Protein AF-A0A4Q3SKK9-F1 (afdb_monomer_lite)

Foldseek 3Di:
DVVVVVVVVVVVVVVVPPPDDDPPPDPPPPPPDPPPCVVVPDDDAFQDKDFDDDPPDPVQGGIWGQHHVRDTDGPPPD

Structure (mmCIF, N/CA/C/O backbone):
data_AF-A0A4Q3SKK9-F1
#
_entry.id   AF-A0A4Q3SKK9-F1
#
loop_
_atom_site.group_PDB
_atom_site.id
_atom_site.type_symbol
_atom_site.label_atom_id
_atom_site.label_alt_id
_atom_site.label_comp_id
_atom_site.label_asym_id
_atom_site.label_entity_id
_atom_site.label_seq_id
_atom_site.pdbx_PDB_ins_code
_atom_site.Cartn_x
_atom_site.Cartn_y
_atom_site.Cartn_z
_atom_site.occupancy
_atom_site.B_iso_or_equiv
_atom_site.auth_seq_id
_atom_site.auth_comp_id
_atom_site.auth_asym_id
_atom_site.auth_atom_id
_atom_site.pdbx_PDB_model_num
ATOM 1 N N . MET A 1 1 ? 35.040 40.717 -66.001 1.00 56.78 1 MET A N 1
ATOM 2 C CA . MET A 1 1 ? 34.585 41.665 -64.952 1.00 56.78 1 MET A CA 1
ATOM 3 C C . MET A 1 1 ? 33.239 41.267 -64.324 1.00 56.78 1 MET A C 1
ATOM 5 O O . MET A 1 1 ? 33.144 41.256 -63.109 1.00 56.78 1 MET A O 1
ATOM 9 N N . LYS A 1 2 ? 32.224 40.845 -65.100 1.00 50.28 2 LYS A N 1
ATOM 10 C CA . LYS A 1 2 ? 30.883 40.453 -64.592 1.00 50.28 2 LYS A CA 1
ATOM 11 C C . LYS A 1 2 ? 30.830 39.095 -63.857 1.00 50.28 2 LYS A C 1
ATOM 13 O O . LYS A 1 2 ? 29.993 38.906 -62.984 1.00 50.28 2 LYS A O 1
ATOM 18 N N . ALA A 1 3 ? 31.733 38.163 -64.182 1.00 54.41 3 ALA A N 1
ATOM 19 C CA . ALA A 1 3 ? 31.833 36.851 -63.523 1.00 54.41 3 ALA A CA 1
ATOM 20 C C . ALA A 1 3 ? 32.446 36.934 -62.110 1.00 54.41 3 ALA A C 1
ATOM 22 O O . ALA A 1 3 ? 32.043 36.200 -61.214 1.00 54.41 3 ALA A O 1
ATOM 23 N N . PHE A 1 4 ? 33.352 37.892 -61.894 1.00 57.84 4 PHE A N 1
ATOM 24 C CA . PHE A 1 4 ? 33.999 38.119 -60.598 1.00 57.84 4 PHE A CA 1
ATOM 25 C C . PHE A 1 4 ? 33.010 38.688 -59.566 1.00 57.84 4 PHE A C 1
ATOM 27 O O . PHE A 1 4 ? 33.010 38.290 -58.406 1.00 57.84 4 PHE A O 1
ATOM 34 N N . LEU A 1 5 ? 32.082 39.540 -60.021 1.00 56.06 5 LEU A N 1
ATOM 35 C CA . LEU A 1 5 ? 31.042 40.146 -59.184 1.00 56.06 5 LEU A CA 1
ATOM 36 C C . LEU A 1 5 ? 29.950 39.140 -58.755 1.00 56.06 5 LEU A C 1
ATOM 38 O O . LEU A 1 5 ? 29.379 39.265 -57.673 1.00 56.06 5 LEU A O 1
ATOM 42 N N . ARG A 1 6 ? 29.699 38.101 -59.570 1.00 56.50 6 ARG A N 1
ATOM 43 C CA . ARG A 1 6 ? 28.775 36.998 -59.236 1.00 56.50 6 ARG A CA 1
ATOM 44 C C . ARG A 1 6 ? 29.389 36.008 -58.244 1.00 56.50 6 ARG A C 1
ATOM 46 O O . ARG A 1 6 ? 28.687 35.549 -57.350 1.00 56.50 6 ARG A O 1
ATOM 53 N N . SER A 1 7 ? 30.695 35.746 -58.347 1.00 57.56 7 SER A N 1
ATOM 54 C CA . SER A 1 7 ? 31.414 34.888 -57.393 1.00 57.56 7 SER A CA 1
ATOM 55 C C . SER A 1 7 ? 31.511 35.519 -55.998 1.00 57.56 7 SER A C 1
ATOM 57 O O . SER A 1 7 ? 31.418 34.810 -54.999 1.00 57.56 7 SER A O 1
ATOM 59 N N . LEU A 1 8 ? 31.630 36.850 -55.919 1.00 59.06 8 LEU A N 1
ATOM 60 C CA . LEU A 1 8 ? 31.685 37.578 -54.647 1.00 59.06 8 LEU A CA 1
ATOM 61 C C . LEU A 1 8 ? 30.325 37.604 -53.920 1.00 59.06 8 LEU A C 1
ATOM 63 O O . LEU A 1 8 ? 30.283 37.526 -52.696 1.00 59.06 8 LEU A O 1
ATOM 67 N N . SER A 1 9 ? 29.212 37.627 -54.666 1.00 57.94 9 SER A N 1
ATOM 68 C CA . SER A 1 9 ? 27.856 37.530 -54.091 1.00 57.94 9 SER A CA 1
ATOM 69 C C . SER A 1 9 ? 27.533 36.131 -53.552 1.00 57.94 9 SER A C 1
ATOM 71 O O . SER A 1 9 ? 26.802 36.006 -52.575 1.00 57.94 9 SER A O 1
ATOM 73 N N . PHE A 1 10 ? 28.091 35.076 -54.156 1.00 57.97 10 PHE A N 1
ATOM 74 C CA . PHE A 1 10 ? 27.869 33.700 -53.697 1.00 57.97 10 PHE A CA 1
ATOM 75 C C . PHE A 1 10 ? 28.677 33.371 -52.430 1.00 57.97 10 PHE A C 1
ATOM 77 O O . PHE A 1 10 ? 28.198 32.649 -51.561 1.00 57.97 10 PHE A O 1
ATOM 84 N N . ALA A 1 11 ? 29.867 33.963 -52.280 1.00 59.09 11 ALA A N 1
ATOM 85 C CA . ALA A 1 11 ? 30.688 33.819 -51.077 1.00 59.09 11 ALA A CA 1
ATOM 86 C C . ALA A 1 11 ? 30.086 34.534 -49.850 1.00 59.09 11 ALA A C 1
ATOM 88 O O . ALA A 1 11 ? 30.222 34.051 -48.729 1.00 59.09 11 ALA A O 1
ATOM 89 N N . LEU A 1 12 ? 29.376 35.650 -50.056 1.00 56.84 12 LEU A N 1
ATOM 90 C CA . LEU A 1 12 ? 28.767 36.424 -48.968 1.00 56.84 12 LEU A CA 1
ATOM 91 C C . LEU A 1 12 ? 27.528 35.737 -48.361 1.00 56.84 12 LEU A C 1
ATOM 93 O O . LEU A 1 12 ? 27.261 35.890 -47.173 1.00 56.84 12 LEU A O 1
ATOM 97 N N . LEU A 1 13 ? 26.815 34.922 -49.144 1.00 57.12 13 LEU A N 1
ATOM 98 C CA . LEU A 1 13 ? 25.669 34.129 -48.677 1.00 57.12 13 LEU A CA 1
ATOM 99 C C . LEU A 1 13 ? 26.078 32.901 -47.842 1.00 57.12 13 LEU A C 1
ATOM 101 O O . LEU A 1 13 ? 25.273 32.411 -47.055 1.00 57.12 13 LEU A O 1
ATOM 105 N N . LEU A 1 14 ? 27.326 32.429 -47.961 1.00 57.34 14 LEU A N 1
ATOM 106 C CA . LEU A 1 14 ? 27.813 31.247 -47.238 1.00 57.34 14 LEU A CA 1
ATOM 107 C C . LEU A 1 14 ? 28.282 31.555 -45.801 1.00 57.34 14 LEU A C 1
ATOM 109 O O . LEU A 1 14 ? 28.386 30.647 -44.981 1.00 57.34 14 LEU A O 1
ATOM 113 N N . VAL A 1 15 ? 28.555 32.826 -45.478 1.00 58.78 15 VAL A N 1
ATOM 114 C CA . VAL A 1 15 ? 29.133 33.239 -44.183 1.00 58.78 15 VAL A CA 1
ATOM 115 C C . VAL A 1 15 ? 28.084 33.450 -43.078 1.00 58.78 15 VAL A C 1
ATOM 117 O O . VAL A 1 15 ? 28.416 33.365 -41.899 1.00 58.78 15 VAL A O 1
ATOM 120 N N . CYS A 1 16 ? 26.806 33.650 -43.423 1.00 55.09 16 CYS A N 1
ATOM 121 C CA . CYS A 1 16 ? 25.730 33.846 -42.437 1.00 55.09 16 CYS A CA 1
ATOM 122 C C . CYS A 1 16 ? 25.113 32.546 -41.887 1.00 55.09 16 CYS A C 1
ATOM 124 O O . CYS A 1 16 ? 24.351 32.611 -40.928 1.00 55.09 16 CYS A O 1
ATOM 126 N N . ALA A 1 17 ? 25.435 31.372 -42.443 1.00 54.69 17 ALA A N 1
ATOM 127 C CA . ALA A 1 17 ? 24.843 30.094 -42.020 1.00 54.69 17 ALA A CA 1
ATOM 128 C C . ALA A 1 17 ? 25.631 29.357 -40.915 1.00 54.69 17 ALA A C 1
ATOM 130 O O . ALA A 1 17 ? 25.188 28.314 -40.444 1.00 54.69 17 ALA A O 1
ATOM 131 N N . ALA A 1 18 ? 26.789 29.877 -40.490 1.00 53.59 18 ALA A N 1
ATOM 132 C CA . ALA A 1 18 ? 27.693 29.179 -39.567 1.00 53.59 18 ALA A CA 1
ATOM 133 C C . ALA A 1 18 ? 27.621 29.655 -38.101 1.00 53.59 18 ALA A C 1
ATOM 135 O O . ALA A 1 18 ? 28.326 29.118 -37.250 1.00 53.59 18 ALA A O 1
ATOM 136 N N . CYS A 1 19 ? 26.776 30.637 -37.775 1.00 58.44 19 CYS A N 1
ATOM 137 C CA . CYS A 1 19 ? 26.641 31.158 -36.413 1.00 58.44 19 CYS A CA 1
ATOM 138 C C . CYS A 1 19 ? 25.303 30.704 -35.809 1.00 58.44 19 CYS A C 1
ATOM 140 O O . CYS A 1 19 ? 24.347 31.472 -35.757 1.00 58.44 19 CYS A O 1
ATOM 142 N N . GLY A 1 20 ? 25.185 29.424 -35.438 1.00 58.00 20 GLY A N 1
ATOM 143 C CA . GLY A 1 20 ? 23.892 28.900 -34.976 1.00 58.00 20 GLY A CA 1
ATOM 144 C C . GLY A 1 20 ? 23.874 27.550 -34.266 1.00 58.00 20 GLY A C 1
ATOM 145 O O . GLY A 1 20 ? 22.794 27.003 -34.077 1.00 58.00 20 GLY A O 1
ATOM 146 N N . SER A 1 21 ? 25.012 26.990 -33.853 1.00 59.62 21 SER A N 1
ATOM 147 C CA . SER A 1 21 ? 25.003 25.731 -33.095 1.00 59.62 21 SER A CA 1
ATOM 148 C C . SER A 1 21 ? 26.201 25.619 -32.159 1.00 59.62 21 SER A C 1
ATOM 150 O O . SER A 1 21 ? 27.143 24.870 -32.409 1.00 59.62 21 SER A O 1
ATOM 152 N N . ALA A 1 22 ? 26.150 26.369 -31.060 1.00 57.91 22 ALA A N 1
ATOM 153 C CA . ALA A 1 22 ? 26.841 25.985 -29.839 1.00 57.91 22 ALA A CA 1
ATOM 154 C C . ALA A 1 22 ? 25.807 25.278 -28.948 1.00 57.91 22 ALA A C 1
ATOM 156 O O . ALA A 1 22 ? 24.808 25.910 -28.593 1.00 57.91 22 ALA A O 1
ATOM 157 N N . PRO A 1 23 ? 25.976 23.991 -28.596 1.00 56.91 23 PRO A N 1
ATOM 158 C CA . PRO A 1 23 ? 25.177 23.425 -27.527 1.00 56.91 23 PRO A CA 1
ATOM 159 C C . PRO A 1 23 ? 25.555 24.182 -26.254 1.00 56.91 23 PRO A C 1
ATOM 161 O O . PRO A 1 23 ? 26.720 24.218 -25.857 1.00 56.91 23 PRO A O 1
ATOM 164 N N . ALA A 1 24 ? 24.571 24.824 -25.632 1.00 54.12 24 ALA A N 1
ATOM 165 C CA . ALA A 1 24 ? 24.698 25.302 -24.270 1.00 54.12 24 ALA A CA 1
ATOM 166 C C . ALA A 1 24 ? 24.862 24.069 -23.372 1.00 54.12 24 ALA A C 1
ATOM 168 O O . ALA A 1 24 ? 23.888 23.484 -22.906 1.00 54.12 24 ALA A O 1
ATOM 169 N N . ALA A 1 25 ? 26.104 23.630 -23.177 1.00 57.16 25 ALA A N 1
ATOM 170 C CA . ALA A 1 25 ? 26.453 22.745 -22.084 1.00 57.16 25 ALA A CA 1
ATOM 171 C C . ALA A 1 25 ? 26.346 23.577 -20.805 1.00 57.16 25 ALA A C 1
ATOM 173 O O . ALA A 1 25 ? 27.324 24.141 -20.321 1.00 57.16 25 ALA A O 1
ATOM 174 N N . SER A 1 26 ? 25.123 23.717 -20.300 1.00 59.31 26 SER A N 1
ATOM 175 C CA . SER A 1 26 ? 24.887 24.149 -18.933 1.00 59.31 26 SER A CA 1
ATOM 176 C C . SER A 1 26 ? 25.652 23.176 -18.037 1.00 59.31 26 SER A C 1
ATOM 178 O O . SER A 1 26 ? 25.356 21.979 -18.092 1.00 59.31 26 SER A O 1
ATOM 180 N N . PRO A 1 27 ? 26.621 23.612 -17.216 1.00 56.91 27 PRO A N 1
ATOM 181 C CA . PRO A 1 27 ? 27.058 22.780 -16.119 1.00 56.91 27 PRO A CA 1
ATOM 182 C C . PRO A 1 27 ? 25.867 22.718 -15.165 1.00 56.91 27 PRO A C 1
ATOM 184 O O . PRO A 1 27 ? 25.660 23.601 -14.335 1.00 56.91 27 PRO A O 1
ATOM 187 N N . SER A 1 28 ? 25.023 21.701 -15.322 1.00 58.69 28 SER A N 1
ATOM 188 C CA . SER A 1 28 ? 24.140 21.280 -14.251 1.00 58.69 28 SER A CA 1
ATOM 189 C C . SER A 1 28 ? 25.067 20.870 -13.117 1.00 58.69 28 SER A C 1
ATOM 191 O O . SER A 1 28 ? 25.604 19.761 -13.121 1.00 58.69 28 SER A O 1
ATOM 193 N N . LEU A 1 29 ? 25.302 21.786 -12.173 1.00 56.16 29 LEU A N 1
ATOM 194 C CA . LEU A 1 29 ? 25.743 21.430 -10.838 1.00 56.16 29 LEU A CA 1
ATOM 195 C C . LEU A 1 29 ? 24.629 20.554 -10.269 1.00 56.16 29 LEU A C 1
ATOM 197 O O . LEU A 1 29 ? 23.733 21.017 -9.571 1.00 56.16 29 LEU A O 1
ATOM 201 N N . THR A 1 30 ? 24.678 19.268 -10.601 1.00 58.28 30 THR A N 1
ATOM 202 C CA . THR A 1 30 ? 24.121 18.258 -9.724 1.00 58.28 30 THR A CA 1
ATOM 203 C C . THR A 1 30 ? 25.045 18.309 -8.526 1.00 58.28 30 THR A C 1
ATOM 205 O O . THR A 1 30 ? 26.103 17.684 -8.509 1.00 58.28 30 THR A O 1
ATOM 208 N N . ALA A 1 31 ? 24.694 19.158 -7.562 1.00 59.22 31 ALA A N 1
ATOM 209 C CA . ALA A 1 31 ? 25.098 18.927 -6.199 1.00 59.22 31 ALA A CA 1
ATOM 210 C C . ALA A 1 31 ? 24.582 17.522 -5.893 1.00 59.22 31 ALA A C 1
ATOM 212 O O . ALA A 1 31 ? 23.402 17.333 -5.607 1.00 59.22 31 ALA A O 1
ATOM 213 N N . ALA A 1 32 ? 25.449 16.525 -6.064 1.00 60.97 32 ALA A N 1
ATOM 214 C CA . ALA A 1 32 ? 25.286 15.256 -5.403 1.00 60.97 32 ALA A CA 1
ATOM 215 C C . ALA A 1 32 ? 25.359 15.613 -3.923 1.00 60.97 32 ALA A C 1
ATOM 217 O O . ALA A 1 32 ? 26.437 15.711 -3.334 1.00 60.97 32 ALA A O 1
ATOM 218 N N . ALA A 1 33 ? 24.198 15.943 -3.355 1.00 64.25 33 ALA A N 1
ATOM 219 C CA . ALA A 1 33 ? 24.030 15.884 -1.927 1.00 64.25 33 ALA A CA 1
ATOM 220 C C . ALA A 1 33 ? 24.553 14.504 -1.515 1.00 64.25 33 ALA A C 1
ATOM 222 O O . ALA A 1 33 ? 24.308 13.532 -2.239 1.00 64.25 33 ALA A O 1
ATOM 223 N N . PRO A 1 34 ? 25.297 14.390 -0.408 1.00 56.19 34 PRO A N 1
ATOM 224 C CA . PRO A 1 34 ? 25.527 13.087 0.170 1.00 56.19 34 PRO A CA 1
ATOM 225 C C . PRO A 1 34 ? 24.141 12.566 0.555 1.00 56.19 34 PRO A C 1
ATOM 227 O O . PRO A 1 34 ? 23.608 12.918 1.607 1.00 56.19 34 PRO A O 1
ATOM 230 N N . THR A 1 35 ? 23.522 11.779 -0.328 1.00 57.38 35 THR A N 1
ATOM 231 C CA . THR A 1 35 ? 22.468 10.847 0.041 1.00 57.38 35 THR A CA 1
ATOM 232 C C . THR A 1 35 ? 23.145 9.932 1.031 1.00 57.38 35 THR A C 1
ATOM 234 O O . THR A 1 35 ? 23.872 9.010 0.676 1.00 57.38 35 THR A O 1
ATOM 237 N N . THR A 1 36 ? 23.016 10.303 2.298 1.00 58.50 36 THR A N 1
ATOM 238 C CA . THR A 1 36 ? 23.275 9.411 3.409 1.00 58.50 36 THR A CA 1
ATOM 239 C C . THR A 1 36 ? 22.476 8.164 3.057 1.00 58.50 36 THR A C 1
ATOM 241 O O . THR A 1 36 ? 21.272 8.286 2.870 1.00 58.50 36 THR A O 1
ATOM 244 N N . ASP A 1 37 ? 23.112 7.001 2.900 1.00 57.31 37 ASP A N 1
ATOM 245 C CA . ASP A 1 37 ? 22.443 5.744 2.508 1.00 57.31 37 ASP A CA 1
ATOM 246 C C . ASP A 1 37 ? 21.219 5.405 3.393 1.00 57.31 37 ASP A C 1
ATOM 248 O O . ASP A 1 37 ? 20.384 4.587 3.026 1.00 57.31 37 ASP A O 1
ATOM 252 N N . ALA A 1 38 ? 21.064 6.085 4.535 1.00 56.75 38 ALA A N 1
ATOM 253 C CA . ALA A 1 38 ? 19.863 6.095 5.367 1.00 56.75 38 ALA A CA 1
ATOM 254 C C . ALA A 1 38 ? 18.593 6.668 4.692 1.00 56.75 38 ALA A C 1
ATOM 256 O O . ALA A 1 38 ? 17.502 6.420 5.195 1.00 56.75 38 ALA A O 1
ATOM 257 N N . ASP A 1 39 ? 18.713 7.416 3.591 1.00 59.56 39 ASP A N 1
ATOM 258 C CA . ASP A 1 39 ? 17.585 7.970 2.821 1.00 59.56 39 ASP A CA 1
ATOM 259 C C . ASP A 1 39 ? 17.160 7.057 1.654 1.00 59.56 39 ASP A C 1
ATOM 261 O O . ASP A 1 39 ? 16.151 7.289 0.992 1.00 59.56 39 ASP A O 1
ATOM 265 N N . MET A 1 40 ? 17.895 5.964 1.409 1.00 68.69 40 MET A N 1
ATOM 266 C CA . MET A 1 40 ? 17.483 4.928 0.459 1.00 68.69 40 MET A CA 1
ATOM 267 C C . MET A 1 40 ? 16.514 3.969 1.154 1.00 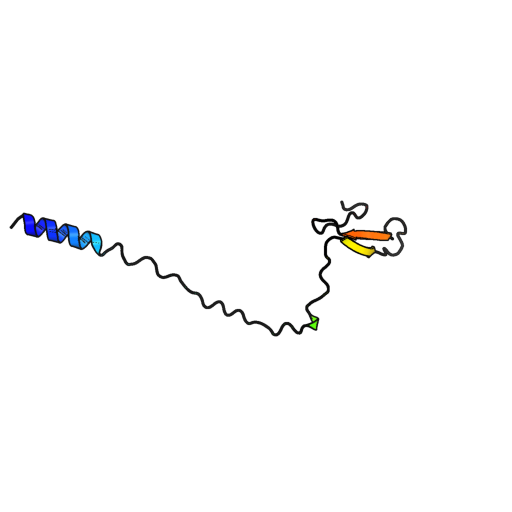68.69 40 MET A C 1
ATOM 269 O O . MET A 1 40 ? 16.841 2.828 1.479 1.00 68.69 40 MET A O 1
ATOM 273 N N . GLY A 1 41 ? 15.311 4.472 1.441 1.00 81.50 41 GLY A N 1
ATOM 274 C CA . GLY A 1 41 ? 14.208 3.662 1.947 1.00 81.50 41 GLY A CA 1
ATOM 275 C C . GLY A 1 41 ? 13.908 2.474 1.027 1.00 81.50 41 GLY A C 1
ATOM 276 O O . GLY A 1 41 ? 14.206 2.491 -0.168 1.00 81.50 41 GLY A O 1
ATOM 277 N N . TYR A 1 42 ? 13.310 1.420 1.586 1.00 89.06 42 TYR A N 1
ATOM 278 C CA . TYR A 1 42 ? 12.934 0.249 0.799 1.00 89.06 42 TYR A CA 1
ATOM 279 C C . TYR A 1 42 ? 11.896 0.629 -0.263 1.00 89.06 42 TYR A C 1
ATOM 281 O O . TYR A 1 42 ? 10.789 1.066 0.060 1.00 89.06 42 TYR A O 1
ATOM 289 N N . GLN A 1 43 ? 12.258 0.440 -1.530 1.00 91.38 43 GLN A N 1
ATOM 290 C CA . GLN A 1 43 ? 11.349 0.616 -2.650 1.00 91.38 43 GLN A CA 1
ATOM 291 C C . GLN A 1 43 ? 10.595 -0.692 -2.883 1.00 91.38 43 GLN A C 1
ATOM 293 O O . GLN A 1 43 ? 11.202 -1.715 -3.194 1.00 91.38 43 GLN A O 1
ATOM 298 N N . LEU A 1 44 ? 9.269 -0.640 -2.763 1.00 94.19 44 LEU A N 1
ATOM 299 C CA . LEU A 1 44 ? 8.409 -1.783 -3.058 1.00 94.19 44 LEU A CA 1
ATOM 300 C C . LEU A 1 44 ? 8.532 -2.186 -4.531 1.00 94.19 44 LEU A C 1
ATOM 302 O O . LEU A 1 44 ? 8.449 -1.333 -5.421 1.00 94.19 44 LEU A O 1
ATOM 306 N N . GLY A 1 45 ? 8.694 -3.484 -4.772 1.00 95.69 45 GLY A N 1
ATOM 307 C CA . GLY A 1 45 ? 8.732 -4.094 -6.095 1.00 95.69 45 GLY A CA 1
ATOM 308 C C . GLY A 1 45 ? 7.501 -4.962 -6.387 1.00 95.69 45 GLY A C 1
ATOM 309 O O . GLY A 1 45 ? 6.771 -5.345 -5.472 1.00 95.69 45 GLY A O 1
ATOM 310 N N . PRO A 1 46 ? 7.252 -5.305 -7.663 1.00 97.50 46 PRO A N 1
ATOM 311 C CA . PRO A 1 46 ? 6.260 -6.311 -8.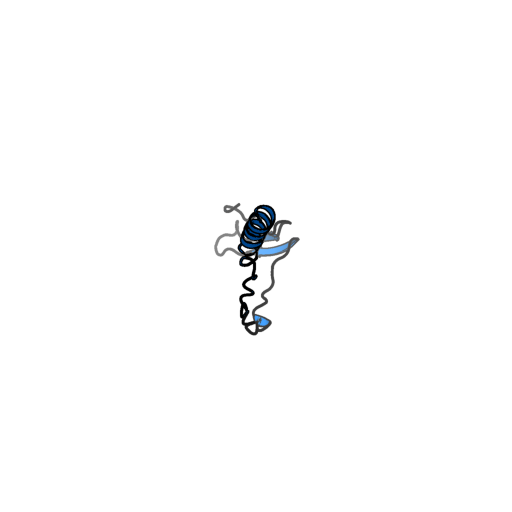028 1.00 97.50 46 PRO A CA 1
ATOM 312 C C . PRO A 1 46 ? 6.473 -7.643 -7.303 1.00 97.50 46 PRO A C 1
ATOM 314 O O . PRO A 1 46 ? 7.593 -8.143 -7.226 1.00 97.50 46 PRO A O 1
ATOM 317 N N . GLY A 1 47 ? 5.386 -8.232 -6.812 1.00 96.06 47 GLY A N 1
ATOM 318 C CA . GLY A 1 47 ? 5.401 -9.474 -6.041 1.00 96.06 47 GLY A CA 1
ATOM 319 C C . GLY A 1 47 ? 5.626 -9.284 -4.539 1.00 96.06 47 GLY A C 1
ATOM 320 O O . GLY A 1 47 ? 5.431 -10.240 -3.785 1.00 96.06 47 GLY A O 1
ATOM 321 N N . ASP A 1 48 ? 5.963 -8.074 -4.082 1.00 97.19 48 ASP A N 1
ATOM 322 C CA . ASP A 1 48 ? 6.096 -7.796 -2.654 1.00 97.19 48 ASP A CA 1
ATOM 323 C C . ASP A 1 48 ? 4.757 -7.943 -1.935 1.00 97.19 48 ASP A C 1
ATOM 325 O O . ASP A 1 48 ? 3.693 -7.592 -2.453 1.00 97.19 48 ASP A O 1
ATOM 329 N N . LYS A 1 49 ? 4.822 -8.440 -0.699 1.00 96.62 49 LYS A N 1
ATOM 330 C CA . LYS A 1 49 ? 3.660 -8.617 0.165 1.00 96.62 49 LYS A CA 1
ATOM 331 C C . LYS A 1 49 ? 3.657 -7.575 1.277 1.00 96.62 49 LYS A C 1
ATOM 333 O O . LYS A 1 49 ? 4.579 -7.504 2.086 1.00 96.62 49 LYS A O 1
ATOM 338 N N . LEU A 1 50 ? 2.571 -6.820 1.348 1.00 95.38 50 LEU A N 1
ATOM 339 C CA . LEU A 1 50 ? 2.314 -5.800 2.352 1.00 95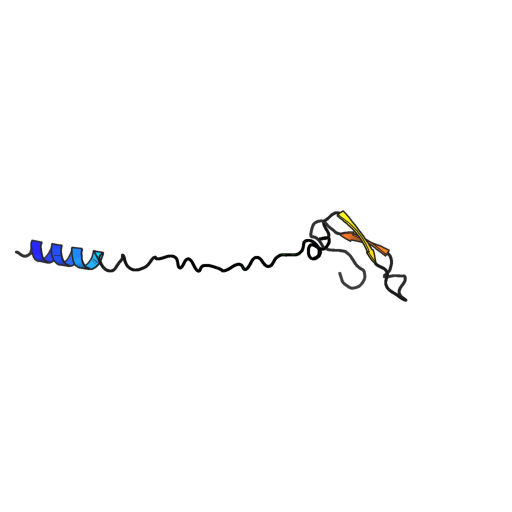.38 50 LEU A CA 1
ATOM 340 C C . LEU A 1 50 ? 1.253 -6.288 3.324 1.00 95.38 50 LEU A C 1
ATOM 342 O O . LEU A 1 50 ? 0.209 -6.777 2.904 1.00 95.38 50 LEU A O 1
ATOM 346 N N . ARG A 1 51 ? 1.474 -6.082 4.6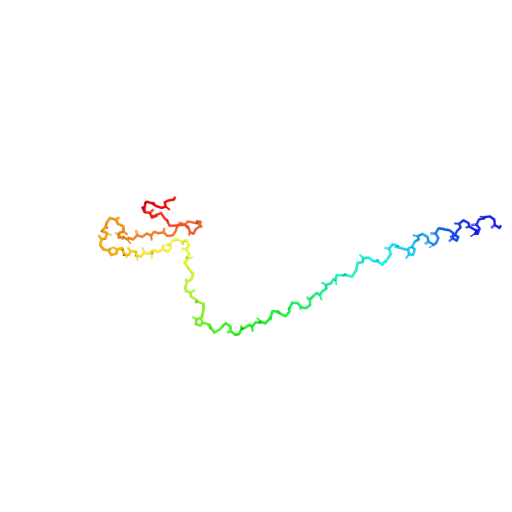21 1.00 96.25 51 ARG A N 1
ATOM 347 C CA . ARG A 1 51 ? 0.413 -6.187 5.624 1.00 96.25 51 ARG A CA 1
ATOM 348 C C . ARG A 1 51 ? -0.065 -4.785 5.973 1.00 96.25 51 ARG A C 1
ATOM 350 O O . ARG A 1 51 ? 0.692 -4.016 6.562 1.00 96.25 51 ARG A O 1
ATOM 357 N N . ILE A 1 52 ? -1.302 -4.468 5.611 1.00 94.94 52 ILE A N 1
ATOM 358 C CA . ILE A 1 52 ? -1.929 -3.171 5.870 1.00 94.94 52 ILE A CA 1
ATOM 359 C C . ILE A 1 52 ? -2.918 -3.357 7.020 1.00 94.94 52 ILE A C 1
ATOM 361 O O . ILE A 1 52 ? -3.793 -4.219 6.952 1.00 94.94 52 ILE A O 1
ATOM 365 N N . THR A 1 53 ? -2.769 -2.559 8.077 1.00 96.00 53 THR A N 1
ATOM 366 C CA . THR A 1 53 ? -3.660 -2.576 9.242 1.00 96.00 53 THR A CA 1
ATOM 367 C C . THR A 1 53 ? -4.384 -1.248 9.333 1.00 96.00 53 THR A C 1
ATOM 369 O O . THR A 1 53 ? -3.755 -0.215 9.567 1.00 96.00 53 THR A O 1
ATOM 372 N N . THR A 1 54 ? -5.704 -1.287 9.196 1.00 94.88 54 THR A N 1
ATOM 373 C CA . THR A 1 54 ? -6.559 -0.110 9.332 1.00 94.88 54 THR A CA 1
ATOM 374 C C . THR A 1 54 ? -7.221 -0.146 10.700 1.00 94.88 54 THR A C 1
ATOM 376 O O . THR A 1 54 ? -7.963 -1.068 11.036 1.00 94.88 54 THR A O 1
ATOM 379 N N . TYR A 1 55 ? -6.916 0.840 11.540 1.00 96.31 55 TYR A N 1
ATOM 380 C CA . TYR A 1 55 ? -7.441 0.866 12.900 1.00 96.31 55 TYR A CA 1
ATOM 381 C C . TYR A 1 55 ? -8.965 1.026 12.902 1.00 96.31 55 TYR A C 1
ATOM 383 O O . TYR A 1 55 ? -9.496 1.936 12.271 1.00 96.31 55 TYR A O 1
ATOM 391 N N . GLY A 1 56 ? -9.653 0.158 13.645 1.00 95.88 56 GLY A N 1
ATOM 392 C CA . GLY A 1 56 ? -11.113 0.173 13.753 1.00 95.88 56 GLY A CA 1
ATOM 393 C C . GLY A 1 56 ? -11.851 -0.407 12.546 1.00 95.88 56 GLY A C 1
ATOM 394 O O . GLY A 1 56 ? -13.070 -0.504 12.609 1.00 95.88 56 GLY A O 1
ATOM 395 N N . GLU A 1 57 ? -11.137 -0.834 11.499 1.00 94.94 57 GLU A N 1
ATOM 396 C CA . GLU A 1 57 ? -11.731 -1.340 10.263 1.00 94.94 57 GLU A CA 1
ATOM 397 C C . GLU A 1 57 ? -11.100 -2.686 9.879 1.00 94.94 57 GLU A C 1
ATOM 399 O O . GLU A 1 57 ? -10.025 -2.767 9.271 1.00 94.94 57 GLU A O 1
ATOM 404 N N . ALA A 1 58 ? -11.761 -3.770 10.292 1.00 91.38 58 ALA A N 1
ATOM 405 C CA . ALA A 1 58 ? -11.280 -5.130 10.059 1.00 91.38 58 ALA A CA 1
ATOM 406 C C . ALA A 1 58 ? -11.345 -5.508 8.574 1.00 91.38 58 ALA A C 1
ATOM 408 O O . ALA A 1 58 ? -10.439 -6.177 8.080 1.00 91.38 58 ALA A O 1
ATOM 409 N N . ASP A 1 59 ? -12.355 -5.014 7.857 1.00 90.88 59 ASP A N 1
ATOM 410 C CA . ASP A 1 59 ? -12.579 -5.332 6.444 1.00 90.88 59 ASP A CA 1
ATOM 411 C C . ASP A 1 59 ? -11.517 -4.694 5.527 1.00 90.88 59 ASP A C 1
ATOM 413 O O . ASP A 1 59 ? -11.278 -5.163 4.414 1.00 90.88 59 ASP A O 1
ATOM 417 N N . LEU A 1 60 ? -10.828 -3.653 6.013 1.00 92.88 60 LEU A N 1
ATOM 418 C CA . LEU A 1 60 ? -9.703 -2.987 5.344 1.00 92.88 60 LEU A CA 1
ATOM 419 C C . LEU A 1 60 ? -8.334 -3.397 5.913 1.00 92.88 60 LEU A C 1
ATOM 421 O O . LEU A 1 60 ? -7.317 -2.764 5.618 1.00 92.88 60 LEU A O 1
ATOM 425 N N . THR A 1 61 ? -8.291 -4.427 6.757 1.00 95.69 61 THR A N 1
ATOM 426 C CA . THR A 1 61 ? -7.055 -4.968 7.327 1.00 95.69 61 THR A CA 1
ATOM 427 C C . THR A 1 61 ? -6.731 -6.304 6.674 1.00 95.69 61 THR A C 1
ATOM 429 O O . THR A 1 61 ? -7.551 -7.217 6.662 1.00 95.69 61 THR A O 1
ATOM 4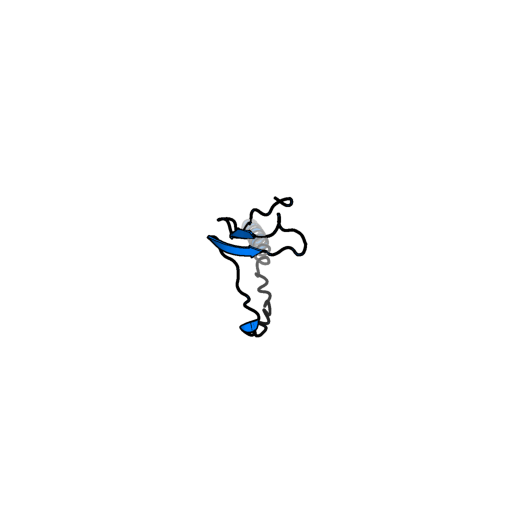32 N N . GLY A 1 62 ? -5.517 -6.456 6.148 1.00 94.62 62 GLY A N 1
ATOM 433 C CA . GLY A 1 62 ? -5.149 -7.683 5.449 1.00 94.62 62 GLY A CA 1
ATOM 434 C C . GLY A 1 62 ? -3.760 -7.681 4.829 1.00 94.62 62 GLY A C 1
ATOM 435 O O . GLY A 1 62 ? -2.956 -6.767 5.029 1.00 94.62 62 GLY A O 1
ATOM 436 N N . GLU A 1 63 ? -3.485 -8.747 4.080 1.00 95.81 63 GLU A N 1
ATOM 437 C CA . GLU A 1 63 ? -2.290 -8.873 3.250 1.00 95.81 63 GLU A CA 1
ATOM 438 C C . GLU A 1 63 ? -2.620 -8.572 1.792 1.00 95.81 63 GLU A C 1
ATOM 440 O O . GLU A 1 63 ? -3.58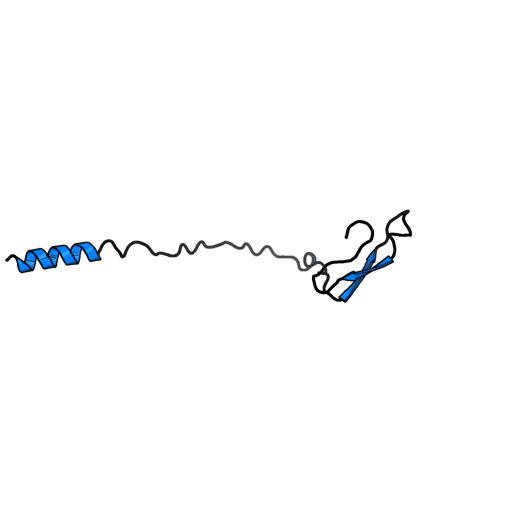6 -9.097 1.239 1.00 95.81 63 GLU A O 1
ATOM 445 N N . PHE A 1 64 ? -1.774 -7.769 1.160 1.00 95.25 64 PHE A N 1
ATOM 446 C CA . PHE A 1 64 ? -1.933 -7.342 -0.220 1.00 95.25 64 PHE A CA 1
ATOM 447 C C . PHE A 1 64 ? -0.620 -7.518 -0.971 1.00 95.25 64 PHE A C 1
ATOM 449 O O . PHE A 1 64 ? 0.459 -7.370 -0.400 1.00 95.25 64 PHE A O 1
ATOM 456 N N . VAL A 1 65 ? -0.715 -7.842 -2.257 1.00 96.75 65 VAL A N 1
ATOM 457 C CA . VAL A 1 65 ? 0.450 -8.040 -3.123 1.00 96.75 65 VAL A CA 1
ATOM 458 C C . VAL A 1 65 ? 0.583 -6.851 -4.063 1.00 96.75 65 VAL A C 1
ATOM 460 O O . VAL A 1 65 ? -0.412 -6.370 -4.610 1.00 96.75 65 VAL A O 1
ATOM 463 N N . VAL A 1 66 ? 1.813 -6.385 -4.256 1.00 96.88 66 VAL A N 1
ATOM 464 C CA . VAL A 1 66 ? 2.149 -5.387 -5.270 1.00 96.88 66 VAL A CA 1
ATOM 465 C C . VAL A 1 66 ? 2.106 -6.064 -6.640 1.00 96.88 66 VAL A C 1
ATOM 467 O O . VAL A 1 66 ? 2.868 -6.989 -6.910 1.00 96.88 66 VAL A O 1
ATOM 470 N N . GLY A 1 67 ? 1.195 -5.634 -7.508 1.00 95.38 67 GLY A N 1
ATOM 471 C CA . GLY A 1 67 ? 1.066 -6.167 -8.862 1.00 95.38 67 GLY A CA 1
ATOM 472 C C . GLY A 1 67 ? 2.214 -5.749 -9.785 1.00 95.38 67 GLY A C 1
ATOM 473 O O . GLY A 1 67 ? 3.001 -4.858 -9.470 1.00 95.38 67 GLY A O 1
ATOM 474 N N . ASP A 1 68 ? 2.258 -6.333 -10.983 1.00 95.94 68 ASP A N 1
ATOM 475 C CA . ASP A 1 68 ? 3.341 -6.145 -11.970 1.00 95.94 68 ASP A CA 1
ATOM 476 C C . ASP A 1 68 ? 3.590 -4.690 -12.384 1.00 95.94 68 ASP A C 1
ATOM 478 O O . ASP A 1 68 ? 4.680 -4.329 -12.821 1.00 95.94 68 ASP A O 1
ATOM 482 N N . ARG A 1 69 ? 2.570 -3.836 -12.253 1.00 94.38 69 ARG A N 1
ATOM 483 C CA . ARG A 1 69 ? 2.655 -2.402 -12.567 1.00 94.38 69 ARG A CA 1
ATOM 484 C C . ARG A 1 69 ? 2.981 -1.529 -11.350 1.00 94.38 69 ARG A C 1
ATOM 486 O O . ARG A 1 69 ? 2.916 -0.311 -11.464 1.00 94.38 69 ARG A O 1
ATOM 493 N N . GLY A 1 70 ? 3.275 -2.129 -10.196 1.00 93.75 70 GLY A N 1
ATOM 494 C CA . GLY A 1 70 ? 3.514 -1.425 -8.932 1.00 93.75 70 GLY A CA 1
ATOM 495 C C . GLY A 1 70 ? 2.242 -0.987 -8.193 1.00 93.75 70 GLY A C 1
ATOM 496 O O . GLY A 1 70 ? 2.328 -0.219 -7.241 1.00 93.75 70 GLY A O 1
ATOM 497 N N . ALA A 1 71 ? 1.063 -1.445 -8.624 1.00 93.94 71 ALA A N 1
ATOM 498 C CA . ALA A 1 71 ? -0.218 -1.106 -8.001 1.00 93.94 71 ALA A CA 1
ATOM 499 C C . ALA A 1 71 ? -0.650 -2.169 -6.982 1.00 93.94 71 ALA A C 1
ATOM 501 O O . ALA A 1 71 ? -0.376 -3.353 -7.165 1.00 93.94 71 ALA A O 1
ATOM 502 N N . VAL A 1 72 ? -1.377 -1.754 -5.945 1.00 93.94 72 VAL A N 1
ATOM 503 C CA . VAL A 1 72 ? -1.963 -2.643 -4.933 1.00 93.94 72 VAL A CA 1
ATOM 504 C C . VAL A 1 72 ? -3.482 -2.543 -5.021 1.00 93.94 72 VAL A C 1
ATOM 506 O O . VAL A 1 72 ? -4.031 -1.446 -4.986 1.00 93.94 72 VAL A O 1
ATOM 509 N N . SER A 1 73 ? -4.173 -3.677 -5.122 1.00 91.75 73 SER A N 1
ATOM 510 C CA . SER A 1 73 ? -5.639 -3.709 -5.100 1.00 91.75 73 SER A CA 1
ATOM 511 C C . SER A 1 73 ? -6.145 -3.618 -3.663 1.00 91.75 73 SER A C 1
ATOM 513 O O . SER A 1 73 ? -6.220 -4.627 -2.965 1.00 91.75 73 SER A O 1
ATOM 515 N N . PHE A 1 74 ? -6.479 -2.406 -3.223 1.00 93.00 74 PHE A N 1
ATOM 516 C CA . PHE A 1 74 ? -7.040 -2.146 -1.899 1.00 93.00 74 PHE A CA 1
ATOM 517 C C . PHE A 1 74 ? -8.548 -1.852 -2.000 1.00 93.00 74 PHE A C 1
ATOM 519 O O . PHE A 1 74 ? -8.973 -1.209 -2.967 1.00 93.00 74 PHE A O 1
ATOM 526 N N . PRO A 1 75 ? -9.389 -2.312 -1.054 1.00 88.69 75 PRO A N 1
ATOM 527 C CA . PRO A 1 75 ? -10.827 -2.092 -1.147 1.00 88.69 75 PRO A CA 1
ATOM 528 C C . PRO A 1 75 ? -11.180 -0.598 -1.133 1.00 88.69 75 PRO A C 1
ATOM 530 O O . PRO A 1 75 ? -10.532 0.196 -0.457 1.00 88.69 75 PRO A O 1
ATOM 533 N N . LEU A 1 76 ? -12.253 -0.234 -1.844 1.00 87.25 76 LEU A N 1
ATOM 534 C CA . LEU A 1 76 ? -12.863 1.108 -1.860 1.00 87.25 76 LEU A CA 1
ATOM 535 C C . LEU A 1 76 ? -12.046 2.239 -2.526 1.00 87.25 76 LEU A C 1
ATOM 537 O O . LEU A 1 76 ? -12.554 3.353 -2.618 1.00 87.25 76 LEU A O 1
ATOM 541 N N . VAL A 1 77 ? -10.835 1.973 -3.030 1.00 76.94 77 VAL A N 1
ATOM 542 C CA . VAL A 1 77 ? -9.958 2.975 -3.690 1.00 76.94 77 VAL A CA 1
ATOM 543 C C . VAL A 1 77 ? -9.250 2.434 -4.944 1.00 76.94 77 VAL A C 1
ATOM 545 O O . VAL A 1 77 ? -8.156 2.879 -5.279 1.00 76.94 77 VAL A O 1
ATOM 548 N N . GLY A 1 78 ? -9.875 1.466 -5.623 1.00 60.62 78 GLY A N 1
ATOM 549 C CA . GLY A 1 78 ? -9.353 0.841 -6.848 1.00 60.62 78 GLY A CA 1
ATOM 550 C C . GLY A 1 78 ? -9.046 1.818 -7.978 1.00 60.62 78 GLY A C 1
ATOM 551 O O . GLY A 1 78 ? -9.889 2.709 -8.230 1.00 60.62 78 GLY A O 1
#

Radius of gyration: 32.31 Å; chains: 1; bounding box: 47×51×79 Å

Sequence (78 aa):
MKAFLRSLSFALLLVCAACGSAPAASPSLTAAAPTTDADMGYQLGPGDKLRITTYGEADLTGEFVVGDRGAVSFPLVG

Secondary structure (DSSP, 8-state):
-HHHHHHHHHHHHHSTTSSS----------------GGG-PPPP-TT-EEEE--TT-STT-EEEEB-TTS-B--TT--

pLDDT: mean 74.7, std 18.19, range [50.28, 97.5]